Protein AF-A0A4U8W8I2-F1 (afdb_monomer)

InterPro domains:
  IPR001387 Cro/C1-type, helix-turn-helix domain [PF01381] (1-40)
  IPR001387 Cro/C1-type, helix-turn-helix domain [PS50943] (1-41)
  IPR001387 Cro/C1-type, helix-turn-helix domain [cd00093] (1-41)
  IPR010982 Lambda repressor-like, DNA-binding domain superfamily [G3DSA:1.10.260.40] (1-59)
  IPR010982 Lambda repressor-like, DNA-binding domain superfamily [SSF47413] (1-48)

Mean predicted aligned error: 16.65 Å

Organism: NCBI:txid1141221

Radius of gyration: 31.79 Å; Cα contacts (8 Å, |Δi|>4): 39; chains: 1; bounding box: 51×34×93 Å

Nearest PDB structures (foldseek):
  2xj3-assembly1_B  TM=7.979E-01  e=7.569E-02  Enterococcus faecalis
  1utx-assembly1_B  TM=7.966E-01  e=1.334E-01  Enterococcus faecalis
  6jq1-assembly1_A  TM=7.565E-01  e=3.123E-01  Deinococcus geothermalis DSM 11300
  3op9-assembly1_A  TM=5.218E-01  e=2.710E-01  Listeria innocua
  5d4z-assembly6_Y  TM=5.109E-01  e=7.847E-01  Salmonella phage SPC32H

Secondary structure (DSSP, 8-state):
-TTTTTS-HHHHHHHHTT-SPPPHHHHHHHHHHTTS-HHHHTT--TT--------TT-------TTHHHHHHHHHHHHHHHHHHHHHHHHHHHHHHHHHHHHHHT-

pLDDT: mean 81.87, std 17.76, range [46.88, 97.06]

Solvent-accessible surface area (backbone atoms only — not comparable to full-atom values): 6579 Å² total; per-residue (Å²): 104,34,73,81,68,74,46,51,64,70,59,43,51,30,50,79,66,66,73,45,88,82,52,70,72,57,49,50,52,52,19,60,75,67,76,42,63,58,62,76,80,39,101,58,64,86,81,66,75,76,68,75,60,89,50,99,85,72,72,77,53,91,63,85,76,68,62,59,61,56,56,50,48,58,50,50,56,52,50,51,53,54,50,54,53,54,49,53,54,49,52,52,52,50,51,54,51,51,52,52,52,54,62,73,72,106

Foldseek 3Di:
DCVQLVHDPVVVVCVVVVVDDDDPVNLVSVCVVVVHPSVVVPPDDPPLPQPQDPDPPDRPTDDPCPVVVVVVVVVVVVVVVVVVVVVVVVVVVVVVVVVVVVVVVD

Structure (mmCIF, N/CA/C/O backbone):
data_AF-A0A4U8W8I2-F1
#
_entry.id   AF-A0A4U8W8I2-F1
#
loop_
_atom_site.group_PDB
_atom_site.id
_atom_site.type_symbol
_ato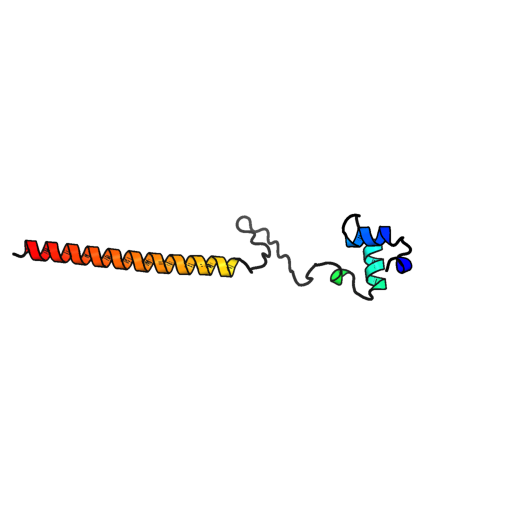m_site.label_atom_id
_atom_site.label_alt_id
_atom_site.label_comp_id
_atom_site.label_asym_id
_atom_site.label_entity_id
_atom_site.label_seq_id
_atom_site.pdbx_PDB_ins_code
_atom_site.Cartn_x
_atom_site.Cartn_y
_atom_site.Cartn_z
_atom_site.occupancy
_atom_site.B_iso_or_equiv
_atom_site.auth_seq_id
_atom_site.auth_comp_id
_atom_site.auth_asym_id
_atom_site.auth_atom_id
_atom_site.pdbx_PDB_model_num
ATOM 1 N N . MET A 1 1 ? 12.525 -3.906 -28.612 1.00 89.62 1 MET A N 1
ATOM 2 C CA . MET A 1 1 ? 12.681 -2.723 -27.721 1.00 89.62 1 MET A CA 1
ATOM 3 C C . MET A 1 1 ? 13.919 -1.863 -27.965 1.00 89.62 1 MET A C 1
ATOM 5 O O . MET A 1 1 ? 13.754 -0.805 -28.548 1.00 89.62 1 MET A O 1
ATOM 9 N N . ALA A 1 2 ? 15.139 -2.220 -27.527 1.00 94.06 2 ALA A N 1
ATOM 10 C CA . ALA A 1 2 ? 16.296 -1.307 -27.655 1.00 94.06 2 ALA A CA 1
ATOM 11 C C . ALA A 1 2 ? 16.605 -0.923 -29.118 1.00 94.06 2 ALA A C 1
ATOM 13 O O . ALA A 1 2 ? 16.833 0.248 -29.419 1.00 94.06 2 ALA A O 1
ATOM 14 N N . GLU A 1 3 ? 16.540 -1.907 -30.018 1.00 94.81 3 GLU A N 1
ATOM 15 C CA . GLU A 1 3 ? 16.696 -1.726 -31.465 1.00 94.81 3 GLU A CA 1
ATOM 16 C C . GLU A 1 3 ? 15.599 -0.832 -32.062 1.00 94.81 3 GLU A C 1
ATOM 18 O O . GLU A 1 3 ? 15.911 0.143 -32.741 1.00 94.81 3 GLU A O 1
ATOM 23 N N . GLU A 1 4 ? 14.335 -1.101 -31.733 1.00 95.00 4 GLU A N 1
ATOM 24 C CA . GLU A 1 4 ? 13.170 -0.329 -32.198 1.00 95.00 4 GLU A CA 1
ATOM 25 C C . GLU A 1 4 ? 13.154 1.113 -31.673 1.00 95.00 4 GLU A C 1
ATOM 27 O O . GLU A 1 4 ? 12.701 2.027 -32.351 1.00 95.00 4 GLU A O 1
ATOM 32 N N . LEU A 1 5 ? 13.713 1.346 -30.484 1.00 93.62 5 LEU A N 1
ATOM 33 C CA . LEU A 1 5 ? 13.894 2.684 -29.919 1.00 93.62 5 LEU A CA 1
ATOM 34 C C . LEU A 1 5 ? 15.162 3.387 -30.429 1.00 93.62 5 LEU A C 1
ATOM 36 O O . LEU A 1 5 ? 15.418 4.533 -30.037 1.00 93.62 5 LEU A O 1
ATOM 40 N N . HIS A 1 6 ? 15.962 2.719 -31.266 1.00 94.69 6 HIS A N 1
ATOM 41 C CA . HIS A 1 6 ? 17.251 3.193 -31.769 1.00 94.69 6 HIS A CA 1
ATOM 42 C C . HIS A 1 6 ? 18.212 3.638 -30.651 1.00 94.69 6 HIS A C 1
ATOM 44 O O . HIS A 1 6 ? 18.878 4.672 -30.746 1.00 94.69 6 HIS A O 1
ATOM 50 N N . ILE A 1 7 ? 18.287 2.859 -29.568 1.00 93.94 7 ILE A N 1
ATOM 51 C CA . ILE A 1 7 ? 19.193 3.092 -28.436 1.00 93.94 7 ILE A CA 1
ATOM 52 C C . ILE A 1 7 ? 20.041 1.854 -28.142 1.00 93.94 7 ILE A C 1
ATOM 54 O O . ILE A 1 7 ? 19.734 0.740 -28.557 1.00 93.94 7 ILE A O 1
ATOM 58 N N . SER A 1 8 ? 21.131 2.031 -27.393 1.00 96.69 8 SER A N 1
ATOM 59 C CA . SER A 1 8 ? 21.937 0.887 -26.965 1.00 96.69 8 SER A CA 1
ATOM 60 C C . SER A 1 8 ? 21.186 0.030 -25.942 1.00 96.69 8 SER A C 1
ATOM 62 O O . SER A 1 8 ? 20.407 0.540 -25.133 1.00 96.69 8 SER A O 1
ATOM 64 N N . GLN A 1 9 ? 21.493 -1.269 -25.905 1.00 95.94 9 GLN A N 1
ATOM 65 C CA . GLN A 1 9 ? 20.945 -2.183 -24.896 1.00 95.94 9 GLN A CA 1
ATOM 66 C C . GLN A 1 9 ? 21.214 -1.689 -23.464 1.00 95.94 9 GLN A C 1
ATOM 68 O O . GLN A 1 9 ? 20.368 -1.817 -22.583 1.00 95.94 9 GLN A O 1
ATOM 73 N N . ALA A 1 10 ? 22.379 -1.076 -23.235 1.00 96.31 10 ALA A N 1
ATOM 74 C CA . ALA A 1 10 ? 22.725 -0.486 -21.947 1.00 96.31 10 ALA A CA 1
ATOM 75 C C . ALA A 1 10 ? 21.830 0.716 -21.598 1.00 96.31 10 ALA A C 1
ATOM 77 O O . ALA A 1 10 ? 21.426 0.855 -20.448 1.00 96.31 10 ALA A O 1
ATOM 78 N N . ALA A 1 11 ? 21.505 1.574 -22.572 1.00 93.31 11 ALA A N 1
ATOM 79 C CA . ALA A 1 11 ? 20.592 2.696 -22.364 1.00 93.31 11 ALA A CA 1
ATOM 80 C C . ALA A 1 11 ? 19.167 2.213 -22.064 1.00 93.31 11 ALA A C 1
ATOM 82 O O . ALA A 1 11 ? 18.545 2.710 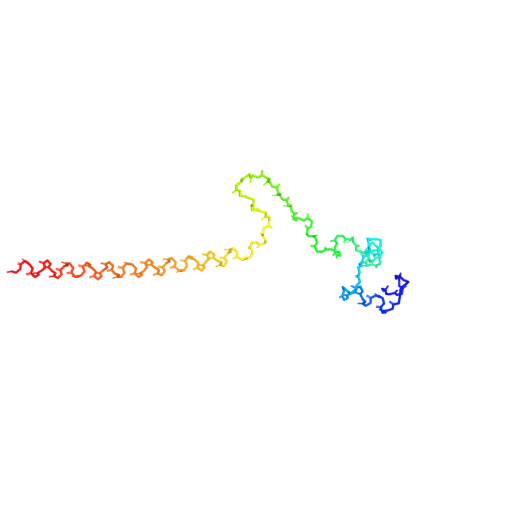-21.130 1.00 93.31 11 ALA A O 1
ATOM 83 N N . TYR A 1 12 ? 18.685 1.204 -22.793 1.00 95.06 12 TYR A N 1
ATOM 84 C CA . TYR A 1 12 ? 17.380 0.599 -22.533 1.00 95.06 12 TYR A CA 1
ATOM 85 C C . TYR A 1 12 ? 17.319 -0.065 -21.146 1.00 95.06 12 TYR A C 1
ATOM 87 O O . TYR A 1 12 ? 16.396 0.192 -20.383 1.00 95.06 12 TYR A O 1
ATOM 95 N N . SER A 1 13 ? 18.360 -0.806 -20.746 1.00 96.00 13 SER A N 1
ATOM 96 C CA . SER A 1 13 ? 18.421 -1.414 -19.408 1.00 96.00 13 SER A CA 1
ATOM 97 C C . SER A 1 13 ? 18.373 -0.378 -18.277 1.00 96.00 13 SER A C 1
ATOM 99 O O . SER A 1 13 ? 17.769 -0.633 -17.238 1.00 96.00 13 SER A O 1
ATOM 101 N N . LYS A 1 14 ? 18.967 0.807 -18.471 1.00 96.06 14 LYS A N 1
ATOM 102 C CA . LYS A 1 14 ? 18.866 1.911 -17.502 1.00 96.06 14 LYS A CA 1
ATOM 103 C C . LYS A 1 14 ? 17.444 2.453 -17.376 1.00 96.06 14 LYS A C 1
ATOM 105 O O . LYS A 1 14 ? 17.066 2.863 -16.284 1.00 96.06 14 LYS A O 1
ATOM 110 N N . ILE A 1 15 ? 16.677 2.465 -18.468 1.00 93.62 15 ILE A N 1
ATOM 111 C CA . ILE A 1 15 ? 15.258 2.845 -18.446 1.00 93.62 15 ILE A CA 1
ATOM 112 C C . ILE A 1 15 ? 14.478 1.835 -17.599 1.00 93.62 15 ILE A C 1
ATOM 114 O O . ILE A 1 15 ? 13.812 2.235 -16.653 1.00 93.62 15 ILE A O 1
ATOM 118 N N . GLU A 1 16 ? 14.634 0.535 -17.862 1.00 91.38 16 GLU A N 1
ATOM 119 C CA . GLU A 1 16 ? 13.925 -0.521 -17.119 1.00 91.38 16 GLU A CA 1
ATOM 120 C C . GLU A 1 16 ? 14.280 -0.552 -15.623 1.00 91.38 16 GLU A C 1
ATOM 122 O O . GLU A 1 16 ? 13.443 -0.877 -14.785 1.00 91.38 16 GLU A O 1
ATOM 127 N N . LYS A 1 17 ? 15.517 -0.183 -15.269 1.00 95.38 17 LYS A N 1
ATOM 128 C CA . LYS A 1 17 ? 15.995 -0.116 -13.878 1.00 95.38 17 LYS A CA 1
ATOM 129 C C . LYS A 1 17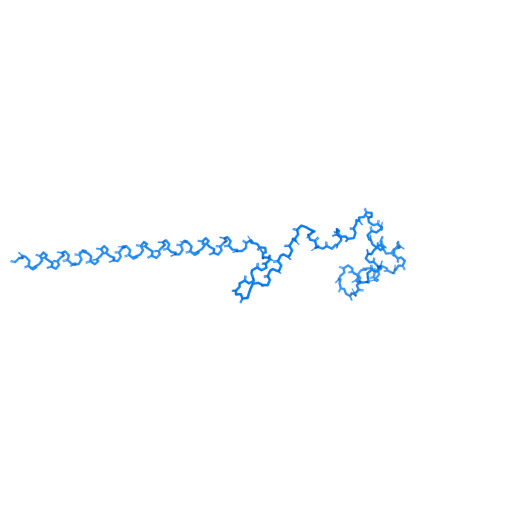 ? 15.713 1.216 -13.178 1.00 95.38 17 LYS A C 1
ATOM 131 O O . LYS A 1 17 ? 16.154 1.395 -12.045 1.00 95.38 17 LYS A O 1
ATOM 136 N N . ASN A 1 18 ? 15.017 2.154 -13.825 1.00 90.81 18 ASN A N 1
ATOM 137 C CA . ASN A 1 18 ? 14.792 3.514 -13.315 1.00 90.81 18 ASN A CA 1
ATOM 138 C C . ASN A 1 18 ? 16.088 4.296 -13.004 1.00 90.81 18 ASN A C 1
ATOM 140 O O . ASN A 1 18 ? 16.099 5.219 -12.192 1.00 90.81 18 ASN A O 1
ATOM 144 N N . GLU A 1 19 ? 17.195 3.963 -13.669 1.00 95.00 19 GLU A N 1
ATOM 145 C CA . GLU A 1 19 ? 18.494 4.636 -13.519 1.00 95.00 19 GLU A CA 1
ATOM 146 C C . GLU A 1 19 ? 18.610 5.890 -14.407 1.00 95.00 19 GLU A C 1
ATOM 148 O O . GLU A 1 19 ? 19.594 6.631 -14.342 1.00 95.00 19 GLU A O 1
ATOM 153 N N . THR A 1 20 ? 17.621 6.142 -15.270 1.00 92.75 20 THR A N 1
ATOM 154 C CA . THR A 1 20 ? 17.550 7.342 -16.105 1.00 92.75 20 THR A CA 1
ATOM 155 C C . THR A 1 20 ? 1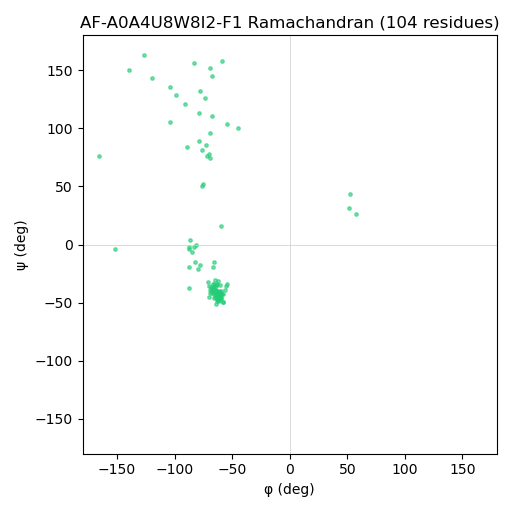6.124 7.874 -16.191 1.00 92.75 20 THR A C 1
ATOM 157 O O . THR A 1 20 ? 15.163 7.113 -16.114 1.00 92.75 20 THR A O 1
ATOM 160 N N . LYS A 1 21 ? 15.976 9.193 -16.363 1.00 90.19 21 LYS A N 1
ATOM 161 C CA . LYS A 1 21 ? 14.655 9.808 -16.533 1.00 90.19 21 LYS A CA 1
ATOM 162 C C . LYS A 1 21 ? 14.114 9.495 -17.926 1.00 90.19 21 LYS A C 1
ATOM 164 O O . LYS A 1 21 ? 14.769 9.798 -18.922 1.00 90.19 21 LYS A O 1
ATOM 169 N N . LEU A 1 22 ? 12.905 8.944 -17.984 1.00 91.31 22 LEU A N 1
ATOM 170 C CA . LEU A 1 22 ? 12.167 8.745 -19.226 1.00 91.31 22 LEU A CA 1
ATOM 171 C C . LEU A 1 22 ? 11.547 10.074 -19.683 1.00 91.31 22 LEU A C 1
ATOM 173 O O . LEU A 1 22 ? 10.936 10.784 -18.885 1.00 91.31 22 LEU A O 1
ATOM 177 N N . THR A 1 23 ? 11.712 10.431 -20.957 1.00 93.06 23 THR A N 1
ATOM 178 C CA . THR A 1 23 ? 11.023 11.589 -21.546 1.00 93.06 23 THR A CA 1
ATOM 179 C C . THR A 1 23 ? 9.614 11.203 -21.993 1.00 93.06 23 THR A C 1
ATOM 181 O O . THR A 1 23 ? 9.349 10.039 -22.289 1.00 93.06 23 THR A O 1
ATOM 184 N N . VAL A 1 24 ? 8.715 12.186 -22.092 1.00 93.81 24 VAL A N 1
ATOM 185 C CA . VAL A 1 24 ? 7.338 11.961 -22.567 1.00 93.81 24 VAL A CA 1
ATOM 186 C C . VAL A 1 24 ? 7.336 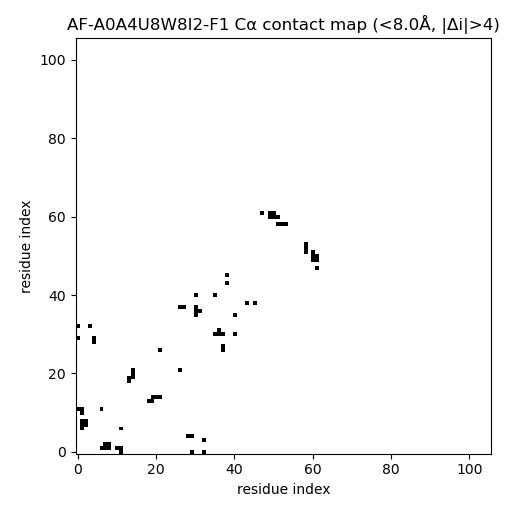11.391 -23.987 1.00 93.81 24 VAL A C 1
ATOM 188 O O . VAL A 1 24 ? 6.698 10.372 -24.222 1.00 93.81 24 VAL A O 1
ATOM 191 N N . ASP A 1 25 ? 8.123 11.956 -24.904 1.00 94.94 25 ASP A N 1
ATOM 192 C CA . ASP A 1 25 ? 8.235 11.439 -26.277 1.00 94.94 25 ASP A CA 1
ATOM 193 C C . ASP A 1 25 ? 8.657 9.965 -26.307 1.00 94.94 25 ASP A C 1
ATOM 195 O O . ASP A 1 25 ? 8.134 9.172 -27.087 1.00 94.94 25 ASP A O 1
ATOM 199 N N . ARG A 1 26 ? 9.576 9.568 -25.415 1.00 93.50 26 ARG A N 1
ATOM 200 C CA . ARG A 1 26 ? 10.043 8.182 -25.330 1.00 93.50 26 ARG A CA 1
ATOM 201 C C . ARG A 1 26 ? 8.965 7.251 -24.783 1.00 93.50 26 ARG A C 1
ATOM 203 O O . ARG A 1 26 ? 8.870 6.120 -25.241 1.00 93.50 26 ARG A O 1
ATOM 210 N N . LEU A 1 27 ? 8.153 7.721 -23.838 1.00 94.44 27 LEU A N 1
ATOM 211 C CA . LEU A 1 27 ? 6.999 6.975 -23.342 1.00 94.44 27 LEU A CA 1
ATOM 212 C C . LEU A 1 27 ? 5.986 6.701 -24.466 1.00 94.44 27 LEU A C 1
ATOM 214 O O . LEU A 1 27 ? 5.532 5.570 -24.597 1.00 94.44 27 LEU A O 1
ATOM 218 N N . TYR A 1 28 ? 5.689 7.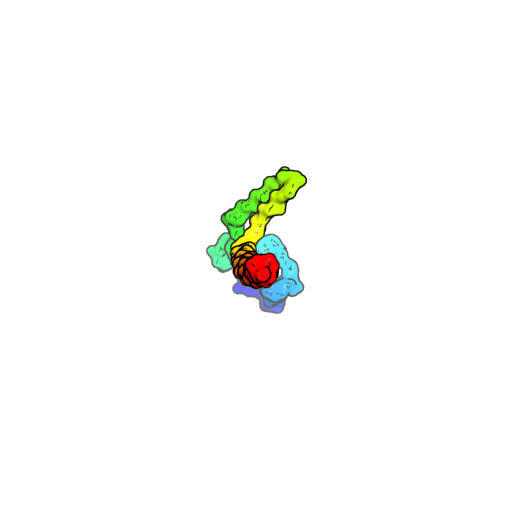696 -25.311 1.00 95.81 28 TYR A N 1
ATOM 219 C CA . TYR A 1 28 ? 4.809 7.509 -26.473 1.00 95.81 28 TYR A CA 1
ATOM 220 C C . TYR A 1 28 ? 5.389 6.528 -27.499 1.00 95.81 28 TYR A C 1
ATOM 222 O O . TYR A 1 28 ? 4.660 5.674 -27.987 1.00 95.81 28 TYR A O 1
ATOM 230 N N . GLN A 1 29 ? 6.695 6.586 -27.775 1.00 95.94 29 GLN A N 1
ATOM 231 C CA . GLN A 1 29 ? 7.354 5.613 -28.660 1.00 95.94 29 GLN A CA 1
ATOM 232 C C . GLN A 1 29 ? 7.265 4.180 -28.123 1.00 95.94 29 GLN A C 1
ATOM 234 O O . GLN A 1 29 ? 7.031 3.245 -28.880 1.00 95.94 29 GLN A O 1
ATOM 239 N N . ILE A 1 30 ? 7.452 3.997 -26.812 1.00 95.56 30 ILE A N 1
ATOM 240 C CA . ILE A 1 30 ? 7.314 2.684 -26.168 1.00 95.56 30 ILE A CA 1
ATOM 241 C C . ILE A 1 30 ? 5.871 2.179 -26.291 1.00 95.56 30 ILE A C 1
ATOM 243 O O . ILE A 1 30 ? 5.671 1.016 -26.615 1.00 95.56 30 ILE A O 1
ATOM 247 N N . ALA A 1 31 ? 4.880 3.043 -26.068 1.00 95.38 31 ALA A N 1
ATOM 248 C CA . ALA A 1 31 ? 3.465 2.704 -26.209 1.00 95.38 31 ALA A CA 1
ATOM 249 C C . ALA A 1 31 ? 3.100 2.285 -27.641 1.00 95.38 31 ALA A C 1
ATOM 251 O O . ALA A 1 31 ? 2.426 1.277 -27.829 1.00 95.38 31 ALA A O 1
ATOM 252 N N . GLU A 1 32 ? 3.607 3.010 -28.642 1.00 96.62 32 GLU A N 1
ATOM 253 C CA . GLU A 1 32 ? 3.420 2.685 -30.060 1.00 96.62 32 GLU A CA 1
ATOM 254 C C . GLU A 1 32 ? 4.015 1.316 -30.415 1.00 96.62 32 GLU A C 1
ATOM 256 O O . GLU A 1 32 ? 3.332 0.496 -31.021 1.00 96.62 32 GLU A O 1
ATOM 261 N N . ILE A 1 33 ? 5.246 1.038 -29.972 1.00 96.44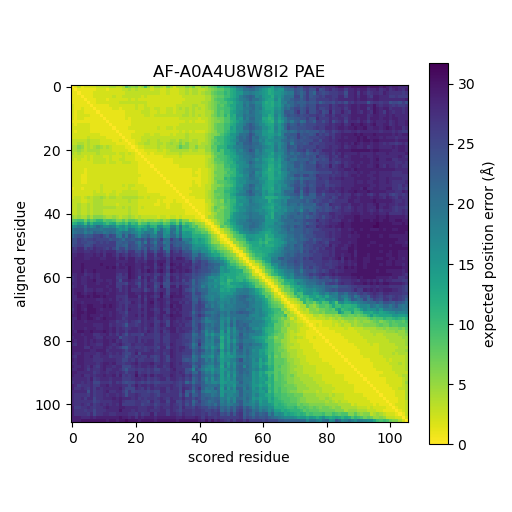 33 ILE A N 1
ATOM 262 C CA . ILE A 1 33 ? 5.909 -0.260 -30.175 1.00 96.44 33 ILE A CA 1
ATOM 263 C C . ILE A 1 33 ? 5.133 -1.407 -29.512 1.00 96.44 33 ILE A C 1
ATOM 265 O O . ILE A 1 33 ? 5.043 -2.503 -30.059 1.00 96.44 33 ILE A O 1
ATOM 269 N N . LEU A 1 34 ? 4.591 -1.169 -28.318 1.00 95.38 34 LEU A N 1
ATOM 270 C CA . LEU A 1 34 ? 3.850 -2.175 -27.557 1.00 95.38 34 LEU A CA 1
ATOM 271 C C . LEU A 1 34 ? 2.390 -2.322 -28.007 1.00 95.38 34 LEU A C 1
ATOM 273 O O . LEU A 1 34 ? 1.674 -3.133 -27.425 1.00 95.38 34 LEU A O 1
ATOM 277 N N . GLU A 1 35 ? 1.948 -1.541 -29.000 1.00 96.50 35 GLU A N 1
ATOM 278 C CA . GLU A 1 35 ? 0.557 -1.479 -29.468 1.00 96.50 35 GLU A CA 1
ATOM 279 C C . GLU A 1 35 ? -0.451 -1.256 -28.324 1.00 96.50 35 GLU A C 1
ATOM 281 O O . GLU A 1 35 ? -1.597 -1.707 -28.369 1.00 96.50 35 GLU A O 1
ATOM 286 N N . ALA A 1 36 ? -0.022 -0.534 -27.287 1.00 93.12 36 ALA A N 1
ATOM 287 C CA . ALA A 1 36 ? -0.799 -0.263 -26.089 1.00 93.12 36 ALA A CA 1
ATOM 288 C C . ALA A 1 36 ? -0.985 1.248 -25.923 1.00 93.12 36 ALA A C 1
ATOM 290 O O . ALA A 1 36 ? -0.080 2.032 -26.219 1.00 93.12 36 ALA A O 1
ATOM 291 N N . PRO A 1 37 ? -2.139 1.714 -25.436 1.00 91.31 37 PRO A N 1
ATOM 292 C CA . PRO A 1 37 ? -2.306 3.122 -25.130 1.00 91.31 37 PRO A CA 1
ATOM 293 C C . PRO A 1 37 ? -1.418 3.527 -23.942 1.00 91.31 37 PRO A C 1
ATOM 295 O O . PRO A 1 37 ? -1.241 2.783 -22.982 1.00 91.31 37 PRO A O 1
ATOM 298 N N . VAL A 1 38 ? -0.886 4.755 -23.974 1.00 91.19 38 VAL A N 1
ATOM 299 C CA . VAL A 1 38 ? 0.091 5.252 -22.978 1.00 91.19 38 VAL A CA 1
ATOM 300 C C . VAL A 1 38 ? -0.390 5.123 -21.532 1.00 91.19 38 VAL A C 1
ATOM 302 O O . VAL A 1 38 ? 0.422 4.884 -20.642 1.00 91.19 38 VAL A O 1
ATOM 305 N N . TYR A 1 39 ? -1.693 5.273 -21.281 1.00 87.00 39 TYR A N 1
ATOM 306 C CA . TYR A 1 39 ? -2.238 5.164 -19.928 1.00 87.00 39 TYR A CA 1
ATOM 307 C C . TYR A 1 39 ? -2.124 3.748 -19.346 1.00 87.00 39 TYR A C 1
ATOM 309 O O . TYR A 1 39 ? -2.188 3.624 -18.135 1.00 87.00 39 TYR A O 1
ATOM 317 N N . GLU A 1 40 ? -1.939 2.702 -20.159 1.00 88.62 40 GLU A N 1
ATOM 318 C CA . GLU A 1 40 ? -1.711 1.329 -19.675 1.00 88.62 40 GLU A CA 1
ATOM 319 C C . GLU A 1 40 ? -0.261 1.098 -19.238 1.00 88.62 40 GLU A C 1
ATOM 321 O O . GLU A 1 40 ? 0.012 0.202 -18.444 1.00 88.62 40 GLU A O 1
ATOM 326 N N . LEU A 1 41 ? 0.677 1.923 -19.718 1.00 89.94 41 LEU A N 1
ATOM 327 C CA . LEU A 1 41 ? 2.079 1.899 -19.278 1.00 89.94 41 LEU A CA 1
ATOM 328 C C . LEU A 1 41 ? 2.307 2.670 -17.980 1.00 89.94 41 LEU A C 1
ATOM 330 O O . LEU A 1 41 ? 3.370 2.578 -17.365 1.00 89.94 41 LEU A O 1
ATOM 334 N N . LEU A 1 42 ? 1.333 3.486 -17.603 1.00 86.56 42 LEU A N 1
ATOM 335 C CA . LEU A 1 42 ? 1.346 4.249 -16.378 1.00 86.56 42 LEU A CA 1
ATOM 336 C C . LEU A 1 42 ? 0.407 3.549 -15.398 1.00 86.56 42 LEU A C 1
ATOM 338 O O . LEU A 1 42 ? -0.709 3.193 -15.755 1.00 86.56 42 LEU A O 1
ATOM 342 N N . ASP A 1 43 ? 0.817 3.398 -14.142 1.00 72.88 43 ASP A N 1
ATOM 343 C CA . ASP A 1 43 ? -0.068 2.904 -13.078 1.00 72.88 43 ASP A CA 1
ATOM 344 C C . ASP A 1 43 ? -1.052 4.006 -12.631 1.00 72.88 43 ASP A C 1
ATOM 346 O O . ASP A 1 43 ? -1.130 4.405 -11.471 1.00 72.88 43 ASP A O 1
ATOM 350 N N . VAL A 1 44 ? -1.750 4.600 -13.600 1.00 68.88 44 VAL A N 1
ATOM 351 C CA . VAL A 1 44 ? -2.860 5.518 -13.373 1.00 68.88 44 VAL A CA 1
ATOM 352 C C . VAL A 1 44 ? -4.134 4.758 -13.658 1.00 68.88 44 VAL A C 1
ATOM 354 O O . VAL A 1 44 ? -4.494 4.524 -14.805 1.00 68.88 44 VAL A O 1
ATOM 357 N N . ASN A 1 45 ? -4.850 4.397 -12.599 1.00 62.53 45 ASN A N 1
ATOM 358 C CA . ASN A 1 45 ? -6.204 3.895 -12.738 1.00 62.53 45 ASN A CA 1
ATOM 359 C C . ASN A 1 45 ? -7.101 5.046 -13.241 1.00 62.53 45 ASN A C 1
ATOM 361 O O . ASN A 1 45 ? -7.355 5.981 -12.477 1.00 62.53 45 ASN A O 1
ATOM 365 N N . PRO A 1 46 ? -7.610 5.011 -14.487 1.00 56.22 46 PRO A N 1
ATOM 366 C CA . PRO A 1 46 ? -8.443 6.091 -15.016 1.00 56.22 46 PRO A CA 1
ATOM 367 C C . PRO A 1 46 ? -9.787 6.209 -14.279 1.00 56.22 46 PRO A C 1
ATOM 369 O O . PRO A 1 46 ? -10.452 7.237 -14.381 1.00 56.22 46 PRO A O 1
ATOM 372 N N . ASN A 1 47 ? -10.176 5.189 -13.504 1.00 57.81 47 ASN A N 1
ATOM 373 C CA . ASN A 1 47 ? -11.361 5.210 -12.649 1.00 57.81 47 ASN A CA 1
ATOM 374 C C . ASN A 1 47 ? -11.097 5.794 -11.253 1.00 57.81 47 ASN A C 1
ATOM 376 O O . ASN A 1 47 ? -12.039 5.914 -10.467 1.00 57.81 47 ASN A O 1
ATOM 380 N N . ASN A 1 48 ? -9.859 6.185 -10.925 1.00 56.03 48 ASN A N 1
ATOM 381 C CA . ASN A 1 48 ? -9.598 6.967 -9.721 1.00 56.03 48 ASN A CA 1
ATOM 382 C C . ASN A 1 48 ? -10.105 8.394 -9.942 1.00 56.03 48 ASN A C 1
ATOM 384 O O . ASN A 1 48 ? -9.379 9.300 -10.347 1.00 56.03 48 ASN A O 1
ATOM 388 N N . ILE A 1 49 ? -11.393 8.597 -9.667 1.00 55.41 49 ILE A N 1
ATOM 389 C CA . ILE A 1 49 ? -11.978 9.927 -9.551 1.00 55.41 49 ILE A CA 1
ATOM 390 C C . ILE A 1 49 ? -11.396 10.555 -8.279 1.00 55.41 49 ILE A C 1
ATOM 392 O O . ILE A 1 49 ? -11.884 10.330 -7.169 1.00 55.41 49 ILE A O 1
ATOM 396 N N . TYR A 1 50 ? -10.335 11.347 -8.435 1.00 55.53 50 TYR A N 1
ATOM 397 C CA . TYR A 1 50 ? -9.764 12.158 -7.361 1.00 55.53 50 TYR A CA 1
ATOM 398 C C . TYR A 1 50 ? -10.722 13.307 -7.021 1.00 55.53 50 TYR A C 1
ATOM 400 O O . TYR A 1 50 ? -10.534 14.452 -7.426 1.00 55.53 50 TYR A O 1
ATOM 408 N N . ASN A 1 51 ? -11.778 13.001 -6.267 1.00 52.66 51 ASN A N 1
ATOM 409 C CA . ASN A 1 51 ? -12.670 14.003 -5.696 1.00 52.66 51 ASN A CA 1
ATOM 410 C C . ASN A 1 51 ? -11.950 14.730 -4.552 1.00 52.66 51 ASN A C 1
ATOM 412 O O . ASN A 1 51 ? -12.204 14.474 -3.378 1.00 52.66 51 ASN A O 1
ATOM 416 N N . GLN A 1 52 ? -11.037 15.648 -4.874 1.00 53.69 52 GLN A N 1
ATOM 417 C CA . GLN A 1 52 ? -10.561 16.629 -3.901 1.00 53.69 52 GLN A CA 1
ATOM 418 C C . GLN A 1 52 ? -11.637 17.701 -3.720 1.00 53.69 52 GLN A C 1
ATOM 420 O O . GLN A 1 52 ? -11.590 18.778 -4.312 1.00 53.69 52 GLN A O 1
ATOM 425 N N . GLN A 1 53 ? -12.641 17.400 -2.898 1.00 51.56 53 GLN A N 1
ATOM 426 C CA . GLN A 1 53 ? -13.510 18.444 -2.377 1.00 51.56 53 GLN A CA 1
ATOM 427 C C . GLN A 1 53 ? -12.774 19.148 -1.233 1.00 51.56 53 GLN A C 1
ATOM 429 O O . GLN A 1 53 ? -12.511 18.559 -0.186 1.00 51.56 53 GLN A O 1
ATOM 434 N N . ASN A 1 54 ? -12.427 20.418 -1.449 1.00 50.53 54 ASN A N 1
ATOM 435 C CA . ASN A 1 54 ? -11.913 21.311 -0.412 1.00 50.53 54 ASN A CA 1
ATOM 436 C C . ASN A 1 54 ? -13.038 21.647 0.580 1.00 50.53 54 ASN A C 1
ATOM 438 O O . ASN A 1 54 ? -13.592 22.744 0.555 1.00 50.53 54 ASN A O 1
ATOM 442 N N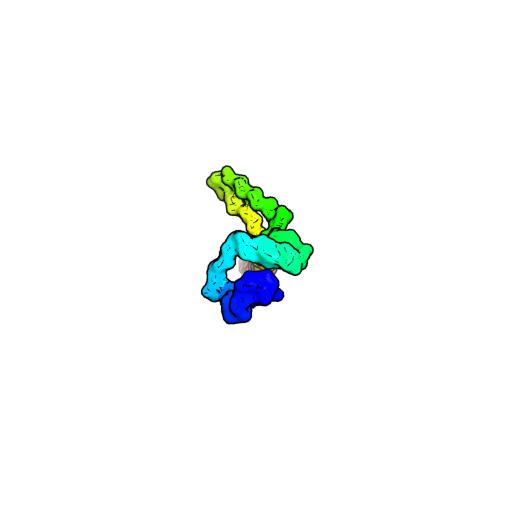 . PHE A 1 55 ? -13.404 20.699 1.440 1.00 53.38 55 PHE A N 1
ATOM 443 C CA . PHE A 1 55 ? -14.149 21.009 2.653 1.00 53.38 55 PHE A CA 1
ATOM 444 C C . PHE A 1 55 ? -13.143 21.248 3.773 1.00 53.38 55 PHE A C 1
ATOM 446 O O . PHE A 1 55 ? -12.332 20.379 4.087 1.00 53.38 55 PHE A O 1
ATOM 453 N N . TYR A 1 56 ? -13.206 22.449 4.343 1.00 54.41 56 TYR A N 1
ATOM 454 C CA . TYR A 1 56 ? -12.283 23.035 5.318 1.00 54.41 56 TYR A CA 1
ATOM 455 C C . TYR A 1 56 ? -12.124 22.272 6.654 1.00 54.41 56 TYR A C 1
ATOM 457 O O . TYR A 1 56 ? -11.596 22.853 7.593 1.00 54.41 56 TYR A O 1
ATOM 465 N N . ASP A 1 57 ? -12.531 21.001 6.767 1.00 54.06 57 ASP A N 1
ATOM 466 C CA . ASP A 1 57 ? -12.392 20.254 8.030 1.00 54.06 57 ASP A CA 1
ATOM 467 C C . ASP A 1 57 ? -12.238 18.721 7.924 1.00 54.06 57 ASP A C 1
ATOM 469 O O . ASP A 1 57 ? -12.019 18.055 8.929 1.00 54.06 57 ASP A O 1
ATOM 473 N N . ALA A 1 58 ? -12.305 18.109 6.735 1.00 54.53 58 ALA A N 1
ATOM 474 C CA . ALA A 1 58 ? -12.058 16.665 6.597 1.00 54.53 58 ALA A CA 1
ATOM 475 C C . ALA A 1 58 ? -11.846 16.271 5.131 1.00 54.53 58 ALA A C 1
ATOM 477 O O . ALA A 1 58 ? -12.730 15.707 4.486 1.00 54.53 58 ALA A O 1
ATOM 478 N N . SER A 1 59 ? -10.668 16.565 4.576 1.00 49.34 59 SER A N 1
ATOM 479 C CA . SER A 1 59 ? -10.302 16.023 3.263 1.00 49.34 59 SER A CA 1
ATOM 480 C C . SER A 1 59 ? -9.837 14.570 3.410 1.00 49.34 59 SER A C 1
ATOM 482 O O . SER A 1 59 ? -8.660 14.283 3.607 1.00 49.34 59 SER A O 1
ATOM 484 N N . VAL A 1 60 ? -10.772 13.625 3.321 1.00 51.88 60 VAL A N 1
ATOM 485 C CA . VAL A 1 60 ? -10.425 12.220 3.074 1.00 51.88 60 VAL A CA 1
ATOM 486 C C . VAL A 1 60 ? -10.392 12.043 1.561 1.00 51.88 60 VAL A C 1
ATOM 488 O O . VAL A 1 60 ? -11.387 11.702 0.928 1.00 51.88 60 VAL A O 1
ATOM 491 N N . GLY A 1 61 ? -9.248 12.381 0.962 1.00 52.81 61 GLY A N 1
ATOM 492 C CA . GLY A 1 61 ? -8.958 11.982 -0.413 1.00 52.81 61 GLY A CA 1
ATOM 493 C C . GLY A 1 61 ? -8.990 10.457 -0.532 1.00 52.81 61 GLY A C 1
ATOM 494 O O . GLY A 1 61 ? -8.842 9.762 0.470 1.00 52.81 61 GLY A O 1
ATOM 495 N N . TYR A 1 62 ? -9.195 9.953 -1.749 1.00 49.59 62 TYR A N 1
ATOM 496 C CA . TYR A 1 62 ? -9.191 8.524 -2.078 1.00 49.59 62 TYR A CA 1
ATOM 497 C C . TYR A 1 62 ? -7.986 7.825 -1.411 1.00 49.59 62 TYR A C 1
ATOM 499 O O . TYR A 1 62 ? -6.850 7.960 -1.860 1.00 49.59 62 TYR A O 1
ATOM 507 N N . GLN A 1 63 ? -8.223 7.142 -0.291 1.00 51.00 63 GLN A N 1
ATOM 508 C CA . GLN A 1 63 ? -7.272 6.229 0.330 1.00 51.00 63 GLN A CA 1
ATOM 509 C C . GLN A 1 63 ? -7.693 4.842 -0.121 1.00 51.00 63 GLN A C 1
ATOM 511 O O . GLN A 1 63 ? -8.863 4.502 0.034 1.00 51.00 63 GLN A O 1
ATOM 516 N N . ASP A 1 64 ? -6.779 4.041 -0.665 1.00 46.88 64 ASP A N 1
ATOM 517 C CA . ASP A 1 64 ? -7.031 2.617 -0.865 1.00 46.88 64 ASP A CA 1
ATOM 518 C C . ASP A 1 64 ? -7.444 2.002 0.480 1.00 46.88 64 ASP A C 1
ATOM 520 O O . ASP A 1 64 ? -6.635 1.811 1.392 1.00 46.88 64 ASP A O 1
ATOM 524 N N . ILE A 1 65 ? -8.749 1.750 0.625 1.00 52.41 65 ILE A N 1
ATOM 525 C CA . ILE A 1 65 ? -9.415 1.282 1.848 1.00 52.41 65 ILE A CA 1
ATOM 526 C C . ILE A 1 65 ? -9.123 -0.216 2.034 1.00 52.41 65 ILE A C 1
ATOM 528 O O . ILE A 1 65 ? -10.029 -1.022 2.212 1.00 52.41 65 ILE A O 1
ATOM 532 N N . GLN A 1 66 ? -7.862 -0.634 1.957 1.00 52.38 66 GLN A N 1
ATOM 533 C CA . GLN A 1 66 ? -7.476 -1.992 2.344 1.00 52.38 66 GLN A CA 1
ATOM 534 C C . GLN A 1 66 ? -7.155 -2.061 3.842 1.00 52.38 66 GLN A C 1
ATOM 536 O O . GLN A 1 66 ? -7.567 -3.000 4.517 1.00 52.38 66 GLN A O 1
ATOM 541 N N . ASN A 1 67 ? -6.535 -1.021 4.409 1.00 53.28 67 ASN A N 1
ATOM 542 C CA . ASN A 1 67 ? -6.078 -1.048 5.807 1.00 53.28 67 ASN A CA 1
ATOM 543 C C . ASN A 1 67 ? -7.133 -0.613 6.841 1.00 53.28 67 ASN A C 1
ATOM 545 O O . ASN A 1 67 ? -7.021 -0.972 8.011 1.00 53.28 67 ASN A O 1
ATOM 549 N N . LEU A 1 68 ? -8.187 0.105 6.435 1.00 52.84 68 LEU A N 1
ATOM 550 C CA . LEU A 1 68 ? -9.236 0.554 7.364 1.00 52.84 68 LEU A CA 1
ATOM 551 C C . LEU A 1 68 ? -10.114 -0.600 7.868 1.00 52.84 68 LEU A C 1
ATOM 553 O O . LEU A 1 68 ? -10.570 -0.566 9.009 1.00 52.84 68 LEU A O 1
ATOM 557 N N . TYR A 1 69 ? -10.351 -1.633 7.056 1.00 56.81 69 TYR A N 1
ATOM 558 C CA . TYR A 1 69 ? -11.155 -2.781 7.491 1.00 56.81 69 TYR A CA 1
ATOM 559 C C . TYR A 1 69 ? -10.454 -3.601 8.581 1.00 56.81 69 TYR A C 1
ATOM 561 O O . TYR A 1 69 ? -11.102 -4.006 9.545 1.00 56.81 69 TYR A O 1
ATOM 569 N N . GLN A 1 70 ? -9.137 -3.792 8.470 1.00 59.75 70 GLN A N 1
ATOM 570 C CA . GLN A 1 70 ? -8.361 -4.540 9.458 1.00 59.75 70 GLN A CA 1
ATOM 571 C C . GLN A 1 70 ? -8.253 -3.768 10.780 1.00 59.75 70 GLN A C 1
ATOM 573 O O . GLN A 1 70 ? -8.529 -4.325 11.839 1.00 59.75 70 GLN A O 1
ATOM 578 N N . GLU A 1 71 ? -7.957 -2.464 10.725 1.00 59.28 71 GLU A N 1
ATOM 579 C CA . GLU A 1 71 ? -7.838 -1.636 11.932 1.00 59.28 71 GLU A CA 1
ATOM 580 C C . GLU A 1 71 ? -9.172 -1.520 12.691 1.00 59.28 71 GLU A C 1
ATOM 582 O O . GLU A 1 71 ? -9.195 -1.500 13.923 1.00 59.28 71 GLU A O 1
ATOM 587 N N . ASN A 1 72 ? -10.301 -1.468 11.974 1.00 65.69 72 ASN A N 1
ATOM 588 C CA . ASN A 1 72 ? -11.617 -1.460 12.611 1.00 65.69 72 ASN A CA 1
ATOM 589 C C . ASN A 1 72 ? -11.951 -2.803 13.265 1.00 65.69 72 ASN A C 1
ATOM 591 O O . ASN A 1 72 ? -12.481 -2.799 14.373 1.00 65.69 72 ASN A O 1
ATOM 595 N N . LYS A 1 73 ? -11.600 -3.932 12.638 1.00 72.31 73 LYS A N 1
ATOM 596 C CA . LYS A 1 73 ? -11.808 -5.257 13.232 1.00 72.31 73 LYS A CA 1
ATOM 597 C C . LYS A 1 73 ? -11.030 -5.412 14.543 1.00 72.31 73 LYS A C 1
ATOM 599 O O . LYS A 1 73 ? -11.625 -5.747 15.561 1.00 72.31 73 LYS A O 1
ATOM 604 N N . ASP A 1 74 ? -9.744 -5.063 14.548 1.00 75.75 74 ASP A N 1
ATOM 605 C CA . ASP A 1 74 ? -8.898 -5.177 15.743 1.00 75.75 74 ASP A CA 1
ATOM 606 C C . ASP A 1 74 ? -9.398 -4.269 16.888 1.00 75.75 74 ASP A C 1
ATOM 608 O O . ASP A 1 74 ? -9.322 -4.620 18.070 1.00 75.75 74 ASP A O 1
ATOM 612 N N . LYS A 1 75 ? -9.955 -3.094 16.552 1.00 79.06 75 LYS A N 1
ATOM 613 C CA . LYS A 1 75 ? -10.612 -2.207 17.526 1.00 79.06 75 LYS A CA 1
ATOM 614 C C . LYS A 1 75 ? -11.901 -2.815 18.074 1.00 79.06 75 LYS A C 1
ATOM 616 O O . LYS A 1 75 ? -12.130 -2.707 19.277 1.00 79.06 75 LYS A O 1
ATOM 621 N N . THR A 1 76 ? -12.723 -3.440 17.233 1.00 80.75 76 THR A N 1
ATOM 622 C CA . THR A 1 76 ? -13.951 -4.123 17.662 1.00 80.75 76 THR A CA 1
ATOM 623 C C . THR A 1 76 ? -13.638 -5.277 18.613 1.00 80.75 76 THR A C 1
ATOM 625 O O . THR A 1 76 ? -14.204 -5.308 19.704 1.00 80.75 76 THR A O 1
ATOM 628 N N . ASP A 1 77 ? -12.669 -6.129 18.275 1.00 85.31 77 ASP A N 1
ATOM 629 C CA . ASP A 1 77 ? -12.258 -7.269 19.106 1.00 85.31 77 ASP A CA 1
ATOM 630 C C . ASP A 1 77 ? -11.730 -6.797 20.477 1.00 85.31 77 ASP A C 1
ATOM 632 O O . ASP A 1 77 ? -12.073 -7.337 21.533 1.00 85.31 77 ASP A O 1
ATOM 636 N N . LYS A 1 78 ? -10.937 -5.715 20.492 1.00 91.06 78 LYS A N 1
ATOM 637 C CA . LYS A 1 78 ? -10.451 -5.107 21.739 1.00 91.06 78 LYS A CA 1
ATOM 638 C C . LYS A 1 78 ? -11.584 -4.530 22.590 1.00 91.06 78 LYS A C 1
ATOM 640 O O . LYS A 1 78 ? -11.529 -4.615 23.816 1.00 91.06 78 LYS A O 1
ATOM 645 N N . ILE A 1 79 ? -12.585 -3.910 21.966 1.00 92.75 79 ILE A N 1
ATOM 646 C CA . ILE A 1 79 ? -13.747 -3.359 22.672 1.00 92.75 79 ILE A CA 1
ATOM 647 C C . ILE A 1 79 ? -14.556 -4.487 23.319 1.00 92.75 79 ILE A C 1
ATOM 649 O O . ILE A 1 79 ? -14.911 -4.364 24.490 1.00 92.75 79 ILE A O 1
ATOM 653 N N . GLU A 1 80 ? -14.808 -5.576 22.594 1.00 93.00 80 GLU A N 1
ATOM 654 C CA . GLU A 1 80 ? -15.536 -6.742 23.105 1.00 93.00 80 GLU A CA 1
ATOM 655 C C . GLU A 1 80 ? -14.840 -7.332 24.340 1.00 93.00 80 GLU A C 1
ATOM 657 O O . GLU A 1 80 ? -15.454 -7.431 25.403 1.00 93.00 80 GLU A O 1
ATOM 662 N N . SER A 1 81 ? -13.527 -7.567 24.257 1.00 93.88 81 SER A N 1
ATOM 663 C CA . SER A 1 81 ? -12.728 -8.078 25.380 1.00 93.88 81 SER A CA 1
ATOM 664 C C . SER A 1 81 ? -12.781 -7.175 26.623 1.00 93.88 81 SER A C 1
ATOM 666 O O . SER A 1 81 ? -12.943 -7.665 27.744 1.00 93.88 81 SER A O 1
ATOM 668 N N . LEU A 1 82 ? -12.702 -5.851 26.448 1.00 95.38 82 LEU A N 1
ATOM 669 C CA . LEU A 1 82 ? -12.800 -4.901 27.563 1.00 95.38 82 LEU A CA 1
ATOM 670 C C . LEU A 1 82 ? -14.192 -4.899 28.212 1.00 95.38 82 LEU A C 1
ATOM 672 O O . LEU A 1 82 ? -14.310 -4.689 29.423 1.00 95.38 82 LEU A O 1
ATOM 676 N N . TYR A 1 83 ? -15.255 -5.104 27.428 1.00 96.25 83 TYR A N 1
ATOM 677 C CA . TYR A 1 83 ? -16.609 -5.214 27.967 1.00 96.25 83 TYR A CA 1
ATOM 678 C C . TYR A 1 83 ? -16.797 -6.502 28.772 1.00 96.25 83 TYR A C 1
ATOM 680 O O . TYR A 1 83 ? -17.369 -6.434 29.861 1.00 96.25 83 TYR A O 1
ATOM 688 N N . GLU A 1 84 ? -16.280 -7.637 28.298 1.00 96.19 84 GLU A N 1
ATOM 689 C CA . GLU A 1 84 ? -16.317 -8.905 29.038 1.00 96.19 84 GLU A CA 1
ATOM 690 C C . GLU A 1 84 ? -15.571 -8.816 30.378 1.00 96.19 84 GLU A C 1
ATOM 692 O O . GLU A 1 84 ? -16.100 -9.219 31.418 1.00 96.19 84 GLU A O 1
ATOM 697 N N . GLU A 1 85 ? -14.371 -8.225 30.391 1.00 96.75 85 GLU A N 1
ATOM 698 C CA . GLU A 1 85 ? -13.596 -8.022 31.621 1.00 96.75 85 GLU A CA 1
ATOM 699 C C . GLU A 1 85 ? -14.349 -7.126 32.615 1.00 96.75 85 GLU A C 1
ATOM 701 O O . GLU A 1 85 ? -14.496 -7.462 33.793 1.00 96.75 85 GLU A O 1
ATOM 706 N N . ARG A 1 86 ? -14.924 -6.021 32.127 1.00 96.38 86 ARG A N 1
ATOM 707 C CA . ARG A 1 86 ? -15.711 -5.102 32.956 1.00 96.38 86 ARG A CA 1
ATOM 708 C C . ARG A 1 86 ? -16.978 -5.751 33.516 1.00 96.38 86 ARG A C 1
ATOM 710 O O . ARG A 1 86 ? -17.384 -5.394 34.624 1.00 96.38 86 ARG A O 1
ATOM 717 N N . LEU A 1 87 ? -17.625 -6.655 32.780 1.00 96.50 87 LEU A N 1
ATOM 718 C CA . LEU A 1 87 ? -18.767 -7.420 33.290 1.00 96.50 87 LEU A CA 1
ATOM 719 C C . LEU A 1 87 ? -18.333 -8.347 34.427 1.00 96.50 87 LEU A C 1
ATOM 721 O O . LEU A 1 87 ? -18.931 -8.310 35.499 1.00 96.50 87 LEU A O 1
ATOM 725 N N . LYS A 1 88 ? -17.223 -9.068 34.252 1.00 96.62 88 LYS A N 1
ATOM 726 C CA . LYS A 1 88 ? -16.665 -9.946 35.289 1.00 96.62 88 LYS A CA 1
ATOM 727 C C . LYS A 1 88 ? -16.303 -9.194 36.570 1.00 96.62 88 LYS A C 1
ATOM 729 O O . LYS A 1 88 ? -16.536 -9.691 37.671 1.00 96.62 88 LYS A O 1
ATOM 734 N N . ASP A 1 89 ? -15.736 -7.999 36.448 1.00 96.19 89 ASP A N 1
ATOM 735 C CA . ASP A 1 89 ? -15.425 -7.167 37.611 1.00 96.19 89 ASP A CA 1
ATOM 736 C C . ASP A 1 89 ? -16.688 -6.676 38.324 1.00 96.19 89 ASP A C 1
ATOM 738 O O . ASP A 1 89 ? -16.731 -6.645 39.555 1.00 96.19 89 ASP A O 1
ATOM 742 N N . LYS A 1 90 ? -17.746 -6.351 37.571 1.00 95.50 90 LYS A N 1
ATOM 743 C CA . LYS A 1 90 ? -19.050 -6.003 38.150 1.00 95.50 90 LYS A CA 1
ATOM 744 C C . LYS A 1 90 ? -19.670 -7.177 38.898 1.00 95.50 90 LYS A C 1
ATOM 746 O O . LYS A 1 90 ? -20.164 -6.959 40.001 1.00 95.50 90 LYS A O 1
ATOM 751 N N . ASP A 1 91 ? -19.599 -8.387 38.353 1.00 96.94 91 ASP A N 1
ATOM 752 C CA . ASP A 1 91 ? -20.119 -9.587 39.016 1.00 96.94 91 ASP A CA 1
ATOM 753 C C . ASP A 1 91 ? -19.409 -9.844 40.351 1.00 96.94 91 ASP A C 1
ATOM 755 O O . ASP A 1 91 ? -20.067 -10.043 41.371 1.00 96.94 91 ASP A O 1
ATOM 759 N N . LYS A 1 92 ? -18.075 -9.714 40.391 1.00 96.56 92 LYS A N 1
ATOM 760 C CA . LYS A 1 92 ? -17.305 -9.811 41.645 1.00 96.56 92 LYS A CA 1
ATOM 761 C C . LYS A 1 92 ? -17.699 -8.741 42.661 1.00 96.56 92 LYS A C 1
ATOM 763 O O . LYS A 1 92 ? -17.803 -9.027 43.850 1.00 96.56 92 LYS A O 1
ATOM 768 N N . MET A 1 93 ? -17.900 -7.497 42.220 1.00 95.62 93 MET A N 1
ATOM 769 C CA . MET A 1 93 ? -18.343 -6.426 43.119 1.00 95.62 93 MET A CA 1
ATOM 770 C C . MET A 1 93 ? -19.736 -6.715 43.682 1.00 95.62 93 MET A C 1
ATOM 772 O O . MET A 1 93 ? -19.988 -6.449 44.855 1.00 95.62 93 MET A O 1
ATOM 776 N N . ILE A 1 94 ? -20.640 -7.261 42.865 1.00 97.06 94 ILE A N 1
ATOM 777 C CA . ILE A 1 94 ? -21.978 -7.658 43.308 1.00 97.06 94 ILE A CA 1
ATOM 778 C C . ILE A 1 94 ? -21.879 -8.767 44.358 1.00 97.06 94 ILE A C 1
ATOM 780 O O . ILE A 1 94 ? -22.524 -8.648 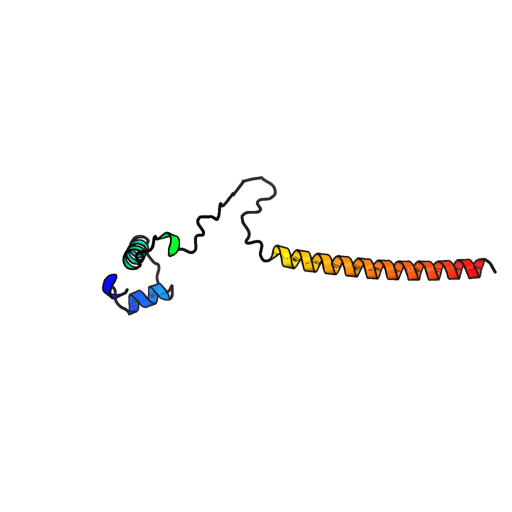45.396 1.00 97.06 94 ILE A O 1
ATOM 784 N N . GLU A 1 95 ? -21.048 -9.786 44.134 1.00 96.50 95 GLU A N 1
ATOM 785 C CA . GLU A 1 95 ? -20.805 -10.873 45.091 1.00 96.50 95 GLU A CA 1
ATOM 786 C C . GLU A 1 95 ? -20.285 -10.331 46.434 1.00 96.50 95 GLU A C 1
ATOM 788 O O . GLU A 1 95 ? -20.877 -10.579 47.483 1.00 96.50 95 GLU A O 1
ATOM 793 N N . GLN A 1 96 ? -19.268 -9.465 46.403 1.00 95.06 96 GLN A N 1
ATOM 794 C CA . GLN A 1 96 ? -18.732 -8.818 47.606 1.00 95.06 96 GLN A CA 1
ATOM 795 C C . GLN A 1 96 ? -19.790 -8.000 48.360 1.00 95.06 96 GLN A C 1
ATOM 797 O O . GLN A 1 96 ? -19.862 -8.038 49.589 1.00 95.06 96 GLN A O 1
ATOM 802 N N . LEU A 1 97 ? -20.624 -7.244 47.640 1.00 95.44 97 LEU A N 1
ATOM 803 C CA . LEU A 1 97 ? -21.698 -6.461 48.251 1.00 95.44 97 LEU A CA 1
ATOM 804 C C . LEU A 1 97 ? -22.785 -7.363 48.853 1.00 95.44 97 LEU A C 1
ATOM 806 O O . LEU A 1 97 ? -23.299 -7.058 49.931 1.00 95.44 97 LEU A O 1
ATOM 810 N N . GLN A 1 98 ? -23.124 -8.472 48.191 1.00 94.50 98 GLN A N 1
ATOM 811 C CA . GLN A 1 98 ? -24.074 -9.465 48.697 1.00 94.50 98 GLN A CA 1
ATOM 812 C C . GLN A 1 98 ? -23.564 -10.144 49.974 1.00 94.50 98 GLN A C 1
ATOM 814 O O . GLN A 1 98 ? -24.341 -10.311 50.920 1.00 94.50 98 GLN A O 1
ATOM 819 N N . ASP A 1 99 ? -22.271 -10.458 50.043 1.00 94.25 99 ASP A N 1
ATOM 820 C CA . ASP A 1 99 ? -21.629 -11.014 51.236 1.00 94.25 99 ASP A CA 1
ATOM 821 C C . ASP A 1 99 ? -21.673 -10.035 52.410 1.00 94.25 99 ASP A C 1
ATOM 823 O O . ASP A 1 99 ? -22.085 -10.401 53.514 1.00 94.25 99 ASP A O 1
ATOM 827 N N . ILE A 1 100 ? -21.330 -8.764 52.170 1.00 94.56 100 ILE A N 1
ATOM 828 C CA . ILE A 1 100 ? -21.399 -7.712 53.195 1.00 94.56 100 ILE A CA 1
ATOM 829 C C . ILE A 1 100 ? -22.835 -7.559 53.708 1.00 94.56 100 ILE A C 1
ATOM 831 O O . ILE A 1 100 ? -23.060 -7.523 54.918 1.00 94.56 100 ILE A O 1
ATOM 835 N N . ILE A 1 101 ? -23.826 -7.505 52.812 1.00 93.25 101 ILE A N 1
ATOM 836 C CA . ILE A 1 101 ? -25.241 -7.407 53.198 1.00 93.25 101 ILE A CA 1
ATOM 837 C C . ILE A 1 101 ? -25.668 -8.621 54.031 1.00 93.25 101 ILE A C 1
ATOM 839 O O . ILE A 1 101 ? -26.392 -8.463 55.013 1.00 93.25 101 ILE A O 1
ATOM 843 N N . SER A 1 102 ? -25.230 -9.824 53.662 1.00 92.00 102 SER A N 1
ATOM 844 C CA . SER A 1 102 ? -25.554 -11.055 54.388 1.00 92.00 102 SER A CA 1
ATOM 845 C C . SER A 1 102 ? -24.918 -11.084 55.779 1.00 92.00 102 SER A C 1
ATOM 847 O O . SER A 1 102 ? -25.558 -11.517 56.735 1.00 92.00 102 SER A O 1
ATOM 849 N N . ALA A 1 103 ? -23.693 -10.572 55.912 1.00 90.00 103 ALA A N 1
ATOM 850 C CA . ALA A 1 103 ? -23.006 -10.437 57.192 1.00 90.00 103 ALA A CA 1
ATOM 851 C C . ALA A 1 103 ? -23.662 -9.393 58.111 1.00 90.00 103 ALA A C 1
ATOM 853 O O . ALA A 1 103 ? -23.734 -9.616 59.313 1.00 90.00 103 ALA A O 1
ATOM 854 N N . LEU A 1 104 ? -24.175 -8.287 57.558 1.00 87.50 104 LEU A N 1
ATOM 855 C CA . LEU A 1 104 ? -24.866 -7.231 58.315 1.00 87.50 104 LEU A CA 1
ATOM 856 C C . LEU A 1 104 ? -26.313 -7.583 58.700 1.00 87.50 104 LEU A C 1
ATOM 858 O O . LEU A 1 104 ? -26.893 -6.923 59.557 1.00 87.50 104 LEU A O 1
ATOM 862 N N . LYS A 1 105 ? -26.919 -8.580 58.044 1.00 80.88 105 LYS A N 1
ATOM 863 C CA . LYS A 1 105 ? -28.268 -9.085 58.361 1.00 80.88 105 LYS A CA 1
ATOM 864 C C . LYS A 1 105 ? -28.280 -10.189 59.430 1.00 80.88 105 LYS A C 1
ATOM 866 O O . LYS A 1 105 ? -29.365 -10.651 59.781 1.00 80.88 105 LYS A O 1
ATOM 871 N N . LYS A 1 106 ? -27.110 -10.629 59.901 1.00 53.72 106 LYS A N 1
ATOM 872 C CA . LYS A 1 106 ? -26.940 -11.515 61.063 1.00 53.72 106 LYS A CA 1
ATOM 873 C C . LYS A 1 106 ? -26.867 -10.703 62.349 1.00 53.72 106 LYS A C 1
ATOM 875 O O . LYS A 1 106 ? -27.384 -11.220 63.361 1.00 53.72 106 LYS A O 1
#

Sequence (106 aa):
MAEELHISQAAYSKIEKNETKLTVDRLYQIAEILEAPVYELLDVNPNNIYNQQNFYDASVGYQDIQNLYQENKDKTDKIESLYEERLKDKDKMIEQLQDIISALKK